Protein AF-A0A920LFI3-F1 (afdb_monomer_lite)

Sequence (149 aa):
MDRHLDVCLDAGINVEGTNAEVAAGQWEFQTFAKGAQQAGDEMWVARYLLERIAEDYAIKIEYHPKPLGATDWNGSGMHANFSNTTLRTCGSKETYEKICEAFRPVVDECIAVYGAYNDQRLTGDHETQSITEFSYGVLIEELQLEFQL

Secondary structure (DSSP, 8-state):
-HHHHHHHHHTT--EEEEEE-SSTT-EEEEE--SSHHHHHHHHHHHHHHHHHHHHHTT------SSTT-SSSS-----------HHHHH---HHHHHHHHHTTGGGHHHHHHHS-TTGGGT-BS-TT--BTT-------SSS-------

pLDDT: mean 86.8, std 15.37, range [28.42, 98.19]

Radius of gyration: 16.94 Å; chains: 1; bounding box: 38×32×44 Å

Foldseek 3Di:
DVVLVVVLVVVVFAWPDKDADPDVPDIDTDGDDDDDVSVVVSVVVSVVSVQVVCVVVVHHDDQAQQVPFPDPDAGDADFDFDDDPCRVPVPDPVSVVVVLVVCVVCLVVVLVPRDPPCCRRACCPDQAHHSVDWDWDADPDDRGTGGRD

Structure (mmCIF, N/CA/C/O backbone):
data_AF-A0A920LFI3-F1
#
_entry.id   AF-A0A920LFI3-F1
#
loop_
_atom_site.group_PDB
_atom_site.id
_atom_site.type_symbol
_atom_site.label_atom_id
_atom_site.label_alt_id
_atom_site.label_comp_id
_atom_site.label_asym_id
_atom_site.label_entity_id
_atom_site.label_seq_id
_atom_site.pdbx_PDB_ins_code
_atom_site.Cartn_x
_atom_site.Cartn_y
_atom_site.Cartn_z
_atom_site.occupancy
_atom_site.B_iso_or_equiv
_atom_site.auth_seq_id
_atom_site.auth_comp_id
_atom_site.auth_asym_id
_atom_site.auth_atom_id
_atom_site.pdbx_PDB_model_num
ATOM 1 N N . MET A 1 1 ? -0.139 0.235 -16.739 1.00 93.56 1 MET A N 1
ATOM 2 C CA . MET A 1 1 ? -1.120 0.027 -15.661 1.00 93.56 1 MET A CA 1
ATOM 3 C C . MET A 1 1 ? -2.351 -0.697 -16.163 1.00 93.56 1 MET A C 1
ATOM 5 O O . MET A 1 1 ? -2.620 -1.755 -15.629 1.00 93.56 1 MET A O 1
ATOM 9 N N . ASP A 1 2 ? -2.998 -0.255 -17.241 1.00 94.50 2 ASP A N 1
ATOM 10 C CA . ASP A 1 2 ? -4.207 -0.915 -17.780 1.00 94.50 2 ASP A CA 1
ATOM 11 C C . ASP A 1 2 ? -4.055 -2.435 -17.974 1.00 94.50 2 ASP A C 1
ATOM 13 O O . ASP A 1 2 ? -4.829 -3.217 -17.440 1.00 94.50 2 ASP A O 1
ATOM 17 N N . ARG A 1 3 ? -2.964 -2.881 -18.614 1.00 96.50 3 ARG A N 1
ATOM 18 C CA . ARG A 1 3 ? -2.668 -4.319 -18.765 1.00 96.50 3 ARG A CA 1
ATOM 19 C C . ARG A 1 3 ? -2.520 -5.059 -17.426 1.00 96.50 3 ARG A C 1
ATOM 21 O O . ARG A 1 3 ? -2.827 -6.240 -17.344 1.00 96.50 3 ARG A O 1
ATOM 28 N N . HIS A 1 4 ? -1.994 -4.400 -16.394 1.00 97.62 4 HIS A N 1
ATOM 29 C CA . HIS A 1 4 ? -1.867 -4.987 -15.055 1.00 97.62 4 HIS A CA 1
ATOM 30 C C . HIS A 1 4 ? -3.226 -5.110 -14.369 1.00 97.62 4 HIS A C 1
ATOM 32 O O . HIS A 1 4 ? -3.487 -6.153 -13.776 1.00 97.62 4 HIS A O 1
ATOM 38 N N . LEU A 1 5 ? -4.098 -4.111 -14.525 1.00 96.25 5 LEU A N 1
ATOM 39 C CA . LEU A 1 5 ? -5.482 -4.177 -14.064 1.00 96.25 5 LEU A CA 1
ATOM 40 C C . LEU A 1 5 ? -6.211 -5.373 -14.694 1.00 96.25 5 LEU A C 1
ATOM 42 O O . LEU A 1 5 ? -6.735 -6.206 -13.960 1.00 96.25 5 LEU A O 1
ATOM 46 N N . ASP A 1 6 ? -6.158 -5.509 -16.022 1.00 96.75 6 ASP A N 1
ATOM 47 C CA . ASP A 1 6 ? -6.805 -6.616 -16.741 1.00 96.75 6 ASP A CA 1
ATOM 48 C C . ASP A 1 6 ? -6.311 -7.985 -16.245 1.00 96.75 6 ASP A C 1
ATOM 50 O O . ASP A 1 6 ? -7.103 -8.865 -15.915 1.00 96.75 6 ASP A O 1
ATOM 54 N N . VAL A 1 7 ? -4.990 -8.154 -16.116 1.00 97.81 7 VAL A N 1
ATOM 55 C CA . VAL A 1 7 ? -4.386 -9.418 -15.664 1.00 97.81 7 VAL A CA 1
ATOM 56 C C . VAL A 1 7 ? -4.741 -9.739 -14.210 1.00 97.81 7 VAL A C 1
ATOM 58 O O . VAL A 1 7 ? -4.938 -10.906 -13.874 1.00 97.81 7 VAL A O 1
ATOM 61 N N . CYS A 1 8 ? -4.834 -8.735 -13.337 1.00 97.88 8 CYS A N 1
ATOM 62 C CA . CYS A 1 8 ? -5.275 -8.939 -11.960 1.00 97.88 8 CYS A CA 1
ATOM 63 C C . CYS A 1 8 ? -6.741 -9.387 -11.896 1.00 97.88 8 CYS A C 1
ATOM 65 O O . CYS A 1 8 ? -7.047 -10.340 -11.178 1.00 97.88 8 CYS A O 1
ATOM 67 N N . LEU A 1 9 ? -7.627 -8.758 -12.675 1.00 96.50 9 LEU A N 1
ATOM 68 C CA . LEU A 1 9 ? -9.039 -9.141 -12.748 1.00 96.50 9 LEU A CA 1
ATOM 69 C C . LEU A 1 9 ? -9.211 -10.563 -13.303 1.00 96.50 9 LEU A C 1
ATOM 71 O O . LEU A 1 9 ? -9.951 -11.359 -12.724 1.00 96.50 9 LEU A O 1
ATOM 75 N N . ASP A 1 10 ? -8.468 -10.921 -14.353 1.00 97.44 10 ASP A N 1
ATOM 76 C CA . ASP A 1 10 ? -8.451 -12.278 -14.914 1.00 97.44 10 ASP A CA 1
ATOM 77 C C . ASP A 1 10 ? -7.934 -13.323 -13.908 1.00 97.44 10 ASP A C 1
ATOM 79 O O . ASP A 1 10 ? -8.395 -14.467 -13.891 1.00 97.44 10 ASP A O 1
ATOM 83 N N . ALA A 1 11 ? -6.998 -12.936 -13.036 1.00 96.88 11 ALA A N 1
ATOM 84 C CA . ALA A 1 11 ? -6.491 -13.771 -11.947 1.00 96.88 11 ALA A CA 1
ATOM 85 C C . ALA A 1 11 ? -7.450 -13.862 -10.742 1.00 96.88 11 ALA A C 1
ATOM 87 O O . ALA A 1 11 ? -7.171 -14.602 -9.796 1.00 96.88 11 ALA A O 1
ATOM 88 N N . GLY A 1 12 ? -8.573 -13.136 -10.764 1.00 96.38 12 GLY A N 1
ATOM 89 C CA . GLY A 1 12 ? -9.544 -13.084 -9.672 1.00 96.38 12 GLY A CA 1
ATOM 90 C C . GLY A 1 12 ? -9.108 -12.225 -8.482 1.00 96.38 12 GLY A C 1
ATOM 91 O O . GLY A 1 12 ? -9.675 -12.371 -7.401 1.00 96.38 12 GLY A O 1
ATOM 92 N N . ILE A 1 13 ? -8.112 -11.354 -8.663 1.00 96.81 13 ILE A N 1
ATOM 93 C CA . ILE A 1 13 ? -7.688 -10.376 -7.657 1.00 96.81 13 ILE A CA 1
ATOM 94 C C . ILE A 1 13 ? -8.668 -9.208 -7.680 1.00 96.81 13 ILE A C 1
ATOM 96 O O . ILE A 1 13 ? -8.962 -8.658 -8.744 1.00 96.81 13 ILE A O 1
ATOM 100 N N . ASN A 1 14 ? -9.152 -8.797 -6.509 1.00 94.06 14 ASN A N 1
ATOM 101 C CA . ASN A 1 14 ? -10.143 -7.735 -6.422 1.00 94.06 14 ASN A CA 1
ATOM 102 C C . ASN A 1 14 ? -9.479 -6.348 -6.443 1.00 94.06 14 ASN A C 1
ATOM 104 O O . ASN A 1 14 ? -9.272 -5.716 -5.403 1.00 94.06 14 ASN A O 1
ATOM 108 N N . VAL A 1 15 ? -9.109 -5.898 -7.644 1.00 93.75 15 VAL A N 1
ATOM 109 C CA . VAL A 1 15 ? -8.601 -4.543 -7.897 1.00 93.75 15 VAL A CA 1
ATOM 110 C C . VAL A 1 15 ? -9.774 -3.598 -8.154 1.00 93.75 15 VAL A C 1
ATOM 112 O O . VAL A 1 15 ? -10.559 -3.821 -9.072 1.00 93.75 15 VAL A O 1
ATOM 115 N N . GLU A 1 16 ? -9.874 -2.533 -7.363 1.00 91.94 16 GLU A N 1
ATOM 116 C CA . GLU A 1 16 ? -10.957 -1.542 -7.449 1.00 91.94 16 GLU A CA 1
ATOM 117 C C . GLU A 1 16 ? -10.610 -0.363 -8.365 1.00 91.94 16 GLU A C 1
ATOM 119 O O . GLU A 1 16 ? -11.499 0.317 -8.876 1.00 91.94 16 GLU A O 1
ATOM 124 N N . GLY A 1 17 ? -9.321 -0.098 -8.587 1.00 92.50 17 GLY A N 1
ATOM 125 C CA . GLY A 1 17 ? -8.906 1.047 -9.383 1.00 92.50 17 GLY A CA 1
ATOM 126 C C . GLY A 1 17 ? -7.407 1.155 -9.613 1.00 92.50 17 GLY A C 1
ATOM 127 O O . GLY A 1 17 ? -6.602 0.371 -9.098 1.00 92.50 17 GLY A O 1
ATOM 128 N N . THR A 1 18 ? -7.062 2.158 -10.420 1.00 95.19 18 THR A N 1
ATOM 129 C CA . THR A 1 18 ? -5.697 2.632 -10.652 1.00 95.19 18 THR A CA 1
ATOM 130 C C . THR A 1 18 ? -5.715 4.130 -10.937 1.00 95.19 18 THR A C 1
ATOM 132 O O . THR A 1 18 ? -6.639 4.610 -11.598 1.00 95.19 18 THR A O 1
ATOM 135 N N . ASN A 1 19 ? -4.667 4.853 -10.556 1.00 95.19 19 ASN A N 1
ATOM 136 C CA . ASN A 1 19 ? -4.474 6.255 -10.927 1.00 95.19 19 ASN A CA 1
ATOM 137 C C . ASN A 1 19 ? -2.992 6.569 -11.153 1.00 95.19 19 ASN A C 1
ATOM 139 O O . ASN A 1 19 ? -2.105 5.900 -10.623 1.00 95.19 19 ASN A O 1
ATOM 143 N N . ALA A 1 20 ? -2.729 7.589 -11.970 1.00 95.19 20 ALA A N 1
ATOM 144 C CA . ALA A 1 20 ? -1.411 8.205 -12.013 1.00 95.19 20 ALA A CA 1
ATOM 145 C C . ALA A 1 20 ? -1.231 9.053 -10.750 1.00 95.19 20 ALA A C 1
ATOM 147 O O . ALA A 1 20 ? -2.171 9.730 -10.327 1.00 95.19 20 ALA A O 1
ATOM 148 N N . GLU A 1 21 ? -0.040 8.998 -10.168 1.00 91.81 21 GLU A N 1
ATOM 149 C CA . GLU A 1 21 ? 0.307 9.746 -8.962 1.00 91.81 21 GLU A CA 1
ATOM 150 C C . GLU A 1 21 ? 1.014 11.067 -9.288 1.00 91.81 21 GLU A C 1
ATOM 152 O O . GLU A 1 21 ? 1.254 11.408 -10.450 1.00 91.81 21 GLU A O 1
ATOM 157 N N . VAL A 1 22 ? 1.333 11.831 -8.242 1.00 88.38 22 VAL A N 1
ATOM 158 C CA . VAL A 1 22 ? 1.912 13.177 -8.357 1.00 88.38 22 VAL A CA 1
ATOM 159 C C . VAL A 1 22 ? 3.267 13.173 -9.074 1.00 88.38 22 VAL A C 1
ATOM 161 O O . VAL A 1 22 ? 3.532 14.046 -9.907 1.00 88.38 22 VAL A O 1
ATOM 164 N N . ALA A 1 23 ? 4.145 12.207 -8.779 1.00 88.00 23 ALA A N 1
ATOM 165 C CA . ALA A 1 23 ? 5.451 12.140 -9.425 1.00 88.00 23 ALA A CA 1
ATOM 166 C C . ALA A 1 23 ? 5.367 11.508 -10.825 1.00 88.00 23 ALA A C 1
ATOM 168 O O . ALA A 1 23 ? 4.691 10.505 -11.053 1.00 88.00 23 ALA A O 1
ATOM 169 N N . ALA A 1 24 ? 6.107 12.064 -11.788 1.00 90.12 24 ALA A N 1
ATOM 170 C CA . ALA A 1 24 ? 6.107 11.550 -13.155 1.00 90.12 24 ALA A CA 1
ATOM 171 C C . ALA A 1 24 ? 6.590 10.087 -13.206 1.00 90.12 24 ALA A C 1
ATOM 173 O O . ALA A 1 24 ? 7.724 9.780 -12.840 1.00 90.12 24 ALA A O 1
ATOM 174 N N . GLY A 1 25 ? 5.730 9.190 -13.697 1.00 91.62 25 GLY A N 1
ATOM 175 C CA . GLY A 1 25 ? 5.999 7.749 -13.747 1.00 91.62 25 GLY A CA 1
ATOM 176 C C . GLY A 1 25 ? 5.596 6.979 -12.484 1.00 91.62 25 GLY A C 1
ATOM 177 O O . GLY A 1 25 ? 5.747 5.760 -12.466 1.00 91.62 25 GLY A O 1
ATOM 178 N N . GLN A 1 26 ? 5.056 7.655 -11.468 1.00 95.19 26 GLN A N 1
ATOM 179 C CA . GLN A 1 26 ? 4.461 7.043 -10.284 1.00 95.19 26 GLN A CA 1
ATOM 180 C C . GLN A 1 26 ? 2.995 6.683 -10.559 1.00 95.19 26 GLN A C 1
ATOM 182 O O . GLN A 1 26 ? 2.269 7.424 -11.226 1.00 95.19 26 GLN A O 1
ATOM 187 N N . TRP A 1 27 ? 2.569 5.526 -10.059 1.00 96.50 27 TRP A N 1
ATOM 188 C CA . TRP A 1 27 ? 1.222 4.996 -10.248 1.00 96.50 27 TRP A CA 1
ATOM 189 C C . TRP A 1 27 ? 0.756 4.287 -8.983 1.00 96.50 27 TRP A C 1
ATOM 191 O O . TRP A 1 27 ? 1.566 3.669 -8.290 1.00 96.50 27 TRP A O 1
ATOM 201 N N . GLU A 1 28 ? -0.550 4.317 -8.748 1.00 96.56 28 GLU A N 1
ATOM 202 C CA . GLU A 1 28 ? -1.223 3.572 -7.690 1.00 96.56 28 GLU A CA 1
ATOM 203 C C . GLU A 1 28 ? -2.202 2.551 -8.293 1.00 96.56 28 GLU A C 1
ATOM 205 O O . GLU A 1 28 ? -2.774 2.756 -9.370 1.00 96.56 28 GLU A O 1
ATOM 210 N N . PHE A 1 29 ? -2.374 1.427 -7.597 1.00 96.44 29 PHE A N 1
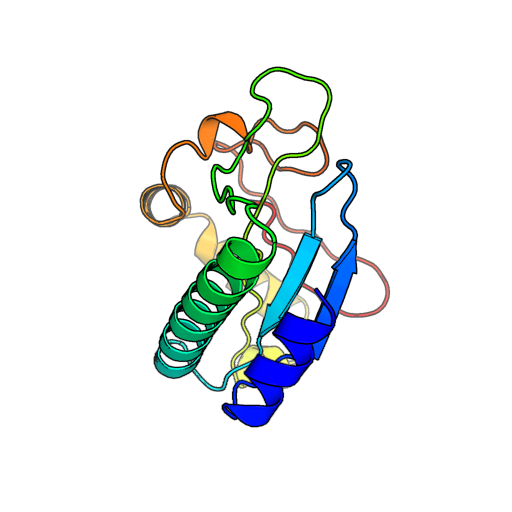ATOM 211 C CA . PHE A 1 29 ? -3.464 0.478 -7.800 1.00 96.44 29 PHE A CA 1
ATOM 212 C C . PHE A 1 29 ? -4.033 0.072 -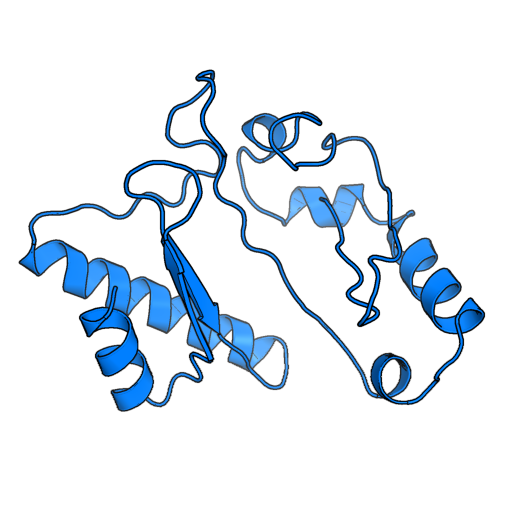6.438 1.00 96.44 29 PHE A C 1
ATOM 214 O O . PHE A 1 29 ? -3.278 -0.101 -5.479 1.00 96.44 29 PHE A O 1
ATOM 221 N N . GLN A 1 30 ? -5.351 -0.103 -6.347 1.00 95.88 30 GLN A N 1
ATOM 222 C CA . GLN A 1 30 ? -6.026 -0.391 -5.080 1.00 95.88 30 GLN A CA 1
ATOM 223 C C . GLN A 1 30 ? -6.645 -1.787 -5.088 1.00 95.88 30 GLN A C 1
ATOM 225 O O . GLN A 1 30 ? -7.482 -2.095 -5.930 1.00 95.88 30 GLN A O 1
ATOM 230 N N . THR A 1 31 ? -6.270 -2.624 -4.120 1.00 93.88 31 THR A N 1
ATOM 231 C CA . THR A 1 31 ? -6.868 -3.954 -3.906 1.00 93.88 31 THR A CA 1
ATOM 232 C C . THR A 1 31 ? -7.757 -3.954 -2.670 1.00 93.88 31 THR A C 1
ATOM 234 O O . THR A 1 31 ? -7.349 -3.443 -1.624 1.00 93.88 31 THR A O 1
ATOM 237 N N . PHE A 1 32 ? -8.923 -4.591 -2.744 1.00 92.56 32 PHE A N 1
ATOM 238 C CA . PHE A 1 32 ? -9.829 -4.755 -1.607 1.00 92.56 32 PHE A CA 1
ATOM 239 C C . PHE A 1 32 ? -10.065 -6.226 -1.303 1.00 92.56 32 PHE A C 1
ATOM 241 O O . PHE A 1 32 ? -10.553 -6.966 -2.142 1.00 92.56 32 PHE A O 1
ATOM 248 N N . ALA A 1 33 ? -9.838 -6.640 -0.061 1.00 91.62 33 ALA A N 1
ATOM 249 C CA . ALA A 1 33 ? -10.071 -8.020 0.343 1.00 91.62 33 ALA A CA 1
ATOM 250 C C . ALA A 1 33 ? -10.765 -8.112 1.702 1.00 91.62 33 AL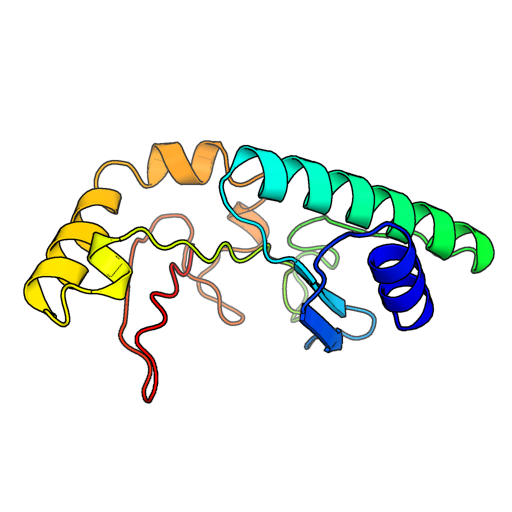A A C 1
ATOM 252 O O . ALA A 1 33 ? -10.692 -7.210 2.544 1.00 91.62 33 ALA A O 1
ATOM 253 N N . LYS A 1 34 ? -11.449 -9.236 1.936 1.00 91.94 34 LYS A N 1
ATOM 254 C CA . LYS A 1 34 ? -12.087 -9.515 3.224 1.00 91.94 34 LYS A CA 1
ATOM 255 C C . LYS A 1 34 ? -11.106 -10.233 4.143 1.00 91.94 34 LYS A C 1
ATOM 257 O O . LYS A 1 34 ? -10.971 -11.450 4.111 1.00 91.94 34 LYS A O 1
ATOM 262 N N . GLY A 1 35 ? -10.497 -9.454 5.031 1.00 92.81 35 GLY A N 1
ATOM 263 C CA . GLY A 1 35 ? -9.581 -9.947 6.056 1.00 92.81 35 GLY A CA 1
ATOM 264 C C . GLY A 1 35 ? -8.113 -9.812 5.660 1.00 92.81 35 GLY A C 1
ATOM 265 O O . GLY A 1 35 ? -7.763 -9.771 4.484 1.00 92.81 35 GLY A O 1
ATOM 266 N N . ALA A 1 36 ? -7.250 -9.741 6.676 1.00 91.19 36 ALA A N 1
ATOM 267 C CA . ALA A 1 36 ? -5.830 -9.434 6.502 1.00 91.19 36 ALA A CA 1
ATOM 268 C C . ALA A 1 36 ? -5.071 -10.489 5.683 1.00 91.19 36 ALA A C 1
ATOM 270 O O . ALA A 1 36 ? -4.178 -10.137 4.921 1.00 91.19 36 ALA A O 1
ATOM 271 N N . GLN A 1 37 ? -5.443 -11.768 5.813 1.00 95.00 37 GLN A N 1
ATOM 272 C CA . GLN A 1 37 ? -4.803 -12.855 5.071 1.00 95.00 37 GLN A CA 1
ATOM 273 C C . GLN A 1 37 ? -4.991 -12.678 3.561 1.00 95.00 37 GLN A C 1
ATOM 275 O O . GLN A 1 37 ? -4.011 -12.570 2.834 1.00 95.00 37 GLN A O 1
ATOM 280 N N . GLN A 1 38 ? -6.243 -12.572 3.107 1.00 95.81 38 GLN A N 1
ATOM 281 C CA . GLN A 1 38 ? -6.544 -12.414 1.687 1.00 95.81 38 GLN A CA 1
ATOM 282 C C . GLN A 1 38 ? -5.982 -11.097 1.134 1.00 95.81 38 GLN A C 1
ATOM 284 O O . GLN A 1 38 ? -5.454 -11.087 0.029 1.00 95.81 38 GLN A O 1
ATOM 289 N N . ALA A 1 39 ? -6.025 -10.010 1.915 1.00 94.88 39 ALA A N 1
ATOM 290 C CA . ALA A 1 39 ? -5.417 -8.737 1.522 1.00 94.88 39 ALA A CA 1
ATOM 291 C C . ALA A 1 39 ? -3.907 -8.868 1.272 1.00 94.88 39 ALA A C 1
ATOM 293 O O . ALA A 1 39 ? -3.395 -8.327 0.296 1.00 94.88 39 ALA A O 1
ATOM 294 N N . GLY A 1 40 ? -3.199 -9.608 2.131 1.00 95.12 40 GLY A N 1
ATOM 295 C CA . GLY A 1 40 ? -1.782 -9.902 1.945 1.00 95.12 40 GLY A CA 1
ATOM 296 C C . GLY A 1 40 ? -1.524 -10.768 0.713 1.00 95.12 40 GLY A C 1
ATOM 297 O O . GLY A 1 40 ? -0.690 -10.404 -0.115 1.00 95.12 40 GLY A O 1
ATOM 298 N N . ASP A 1 41 ? -2.252 -11.879 0.577 1.00 96.31 41 ASP A N 1
ATOM 299 C CA . ASP A 1 41 ? -2.097 -12.823 -0.535 1.00 96.31 41 ASP A CA 1
ATOM 300 C C . ASP A 1 41 ? -2.316 -12.126 -1.890 1.00 96.31 41 ASP A C 1
ATOM 302 O O . ASP A 1 41 ? -1.469 -12.201 -2.782 1.00 96.31 41 ASP A O 1
ATOM 306 N N . GLU A 1 42 ? -3.414 -11.380 -2.024 1.00 96.88 42 GLU A N 1
ATOM 307 C CA . GLU A 1 42 ? -3.756 -10.651 -3.245 1.00 96.88 42 GLU A CA 1
ATOM 308 C C . GLU A 1 42 ? -2.755 -9.538 -3.563 1.00 96.88 42 GLU A C 1
ATOM 310 O O . GLU A 1 42 ? -2.316 -9.430 -4.708 1.00 96.88 42 GLU A O 1
ATOM 315 N N . MET A 1 43 ? -2.324 -8.754 -2.566 1.00 96.62 43 MET A N 1
ATOM 316 C CA . MET A 1 43 ? -1.329 -7.694 -2.766 1.00 96.62 43 MET A CA 1
ATOM 317 C C . MET A 1 43 ? 0.005 -8.256 -3.273 1.00 96.62 43 MET A C 1
ATOM 319 O O . MET A 1 43 ? 0.615 -7.700 -4.190 1.00 96.62 43 MET A O 1
ATOM 323 N N . TRP A 1 44 ? 0.468 -9.376 -2.711 1.00 96.94 44 TRP A N 1
ATOM 324 C CA . TRP A 1 44 ? 1.714 -10.012 -3.141 1.00 96.94 44 TRP A CA 1
ATOM 325 C C . TRP A 1 44 ? 1.632 -10.550 -4.568 1.00 96.94 44 TRP A C 1
ATOM 327 O O . TRP A 1 44 ? 2.551 -10.322 -5.359 1.00 96.94 44 TRP A O 1
ATOM 337 N N . VAL A 1 45 ? 0.536 -11.225 -4.923 1.00 98.00 45 VAL A N 1
ATOM 338 C CA . VAL A 1 45 ? 0.347 -11.729 -6.290 1.00 98.00 45 VAL A CA 1
ATOM 339 C C . VAL A 1 45 ? 0.187 -10.569 -7.276 1.00 98.00 45 VAL A C 1
ATOM 341 O O . VAL A 1 45 ? 0.801 -10.596 -8.341 1.00 98.00 45 VAL A O 1
ATOM 344 N N . ALA A 1 46 ? -0.545 -9.511 -6.917 1.00 97.81 46 ALA A N 1
ATOM 345 C CA . ALA A 1 46 ? -0.695 -8.320 -7.750 1.00 97.81 46 ALA A CA 1
ATOM 346 C C . ALA A 1 46 ? 0.656 -7.647 -8.041 1.00 97.81 46 ALA A C 1
ATOM 348 O O . ALA A 1 46 ? 0.925 -7.293 -9.190 1.00 97.81 46 ALA A O 1
ATOM 349 N N . ARG A 1 47 ? 1.535 -7.518 -7.036 1.00 97.88 47 ARG A N 1
ATOM 350 C CA . ARG A 1 47 ? 2.906 -7.000 -7.211 1.00 97.88 47 ARG A CA 1
ATOM 351 C C . ARG A 1 47 ? 3.746 -7.883 -8.123 1.00 97.88 47 ARG A C 1
ATOM 353 O O . ARG A 1 47 ? 4.411 -7.371 -9.019 1.00 97.88 47 ARG A O 1
ATOM 360 N N . TYR A 1 48 ? 3.680 -9.198 -7.929 1.00 98.06 48 TYR A N 1
ATOM 361 C CA . TYR A 1 48 ? 4.365 -10.147 -8.800 1.00 98.06 48 TYR A CA 1
ATOM 362 C C . TYR A 1 48 ? 3.918 -9.978 -10.258 1.00 98.06 48 TYR A C 1
ATOM 364 O O . TYR A 1 48 ? 4.752 -9.832 -11.147 1.00 98.06 48 TYR A O 1
ATOM 372 N N . LEU A 1 49 ? 2.608 -9.927 -10.514 1.00 98.19 49 LEU A N 1
ATOM 373 C CA . LEU A 1 49 ? 2.067 -9.719 -11.858 1.00 98.19 49 LEU A CA 1
ATOM 374 C C . LEU A 1 49 ? 2.510 -8.376 -12.455 1.00 98.19 49 LEU A C 1
ATOM 376 O O . LEU A 1 49 ? 2.832 -8.319 -13.642 1.00 98.19 49 LEU A O 1
ATOM 380 N N . LEU A 1 50 ? 2.583 -7.313 -11.647 1.00 98.00 50 LEU A N 1
ATOM 381 C CA . LEU A 1 50 ? 3.071 -6.005 -12.090 1.00 98.00 50 LEU A CA 1
ATOM 382 C C . LEU A 1 50 ? 4.527 -6.072 -12.559 1.00 98.00 50 LEU A C 1
ATOM 384 O O . LEU A 1 50 ? 4.834 -5.617 -13.660 1.00 98.00 50 LEU A O 1
ATOM 388 N N . GLU A 1 51 ? 5.412 -6.675 -11.763 1.00 97.94 51 GLU A N 1
ATOM 389 C CA . GLU A 1 51 ? 6.819 -6.874 -12.132 1.00 97.94 51 GLU A CA 1
ATOM 390 C C . GLU A 1 51 ? 6.953 -7.733 -13.394 1.00 97.94 51 GLU A C 1
ATOM 392 O O . GLU A 1 51 ? 7.700 -7.386 -14.310 1.00 97.94 51 GLU A O 1
ATOM 397 N N . ARG A 1 52 ? 6.164 -8.813 -13.487 1.00 97.94 52 ARG A N 1
ATOM 398 C CA . ARG A 1 52 ? 6.140 -9.696 -14.658 1.00 97.94 52 ARG A CA 1
ATOM 399 C C . ARG A 1 52 ? 5.772 -8.962 -15.941 1.00 97.94 52 ARG A C 1
ATOM 401 O O . ARG A 1 52 ? 6.371 -9.217 -16.981 1.00 97.94 52 ARG A O 1
ATOM 408 N N . ILE A 1 53 ? 4.786 -8.073 -15.869 1.00 97.56 53 ILE A N 1
ATOM 409 C CA . ILE A 1 53 ? 4.356 -7.253 -17.001 1.00 97.56 53 ILE A CA 1
ATOM 410 C C . ILE A 1 53 ? 5.416 -6.199 -17.325 1.00 97.56 53 ILE A C 1
ATOM 412 O O . ILE A 1 53 ? 5.685 -5.968 -18.500 1.00 97.56 53 ILE A O 1
ATOM 416 N N . ALA A 1 54 ? 6.032 -5.577 -16.317 1.00 97.19 54 ALA A N 1
ATOM 417 C CA . ALA A 1 54 ? 7.048 -4.542 -16.505 1.00 97.19 54 ALA A CA 1
ATOM 418 C C . ALA A 1 54 ? 8.270 -5.045 -17.292 1.00 97.19 54 ALA A C 1
ATOM 420 O O . ALA A 1 54 ? 8.813 -4.307 -18.119 1.00 97.19 54 ALA A O 1
ATOM 421 N N . GLU A 1 55 ? 8.645 -6.315 -17.112 1.00 97.06 55 GLU A N 1
ATOM 422 C CA . GLU A 1 55 ? 9.726 -6.944 -17.875 1.00 97.06 55 GLU A CA 1
ATOM 423 C C . GLU A 1 55 ? 9.479 -6.957 -19.391 1.00 97.06 55 GLU A C 1
ATOM 425 O O . GLU A 1 55 ? 10.416 -6.709 -20.150 1.00 97.06 55 GLU A O 1
ATOM 430 N N . ASP A 1 56 ? 8.236 -7.150 -19.849 1.00 97.44 56 ASP A N 1
ATOM 431 C CA . ASP A 1 56 ? 7.900 -7.103 -21.283 1.00 97.44 56 ASP A CA 1
ATOM 432 C C . ASP A 1 56 ? 8.159 -5.715 -21.896 1.00 97.44 56 ASP A C 1
ATOM 434 O O . ASP A 1 56 ? 8.400 -5.588 -23.097 1.00 97.44 56 ASP A O 1
ATOM 438 N N . TYR A 1 57 ? 8.117 -4.670 -21.066 1.00 96.00 57 TYR A N 1
ATOM 439 C CA . TYR A 1 57 ? 8.397 -3.287 -21.453 1.00 96.00 57 TYR A CA 1
ATOM 440 C C . TYR A 1 57 ? 9.837 -2.862 -21.142 1.00 96.00 57 TYR A C 1
ATOM 442 O O . TYR A 1 57 ? 10.182 -1.703 -21.366 1.00 96.00 57 TYR A O 1
ATOM 450 N N . ALA A 1 58 ? 10.677 -3.773 -20.636 1.00 96.69 58 ALA A N 1
ATOM 451 C CA . ALA A 1 58 ? 12.024 -3.482 -20.148 1.00 96.69 58 ALA A CA 1
ATOM 452 C C . ALA A 1 58 ? 12.063 -2.356 -19.090 1.00 96.69 58 ALA A C 1
ATOM 454 O O . ALA A 1 58 ? 13.005 -1.561 -19.043 1.00 96.69 58 ALA A O 1
ATOM 455 N N . ILE A 1 59 ? 11.037 -2.290 -18.236 1.00 95.62 59 ILE A N 1
ATOM 456 C CA . ILE A 1 59 ? 10.925 -1.341 -17.123 1.00 95.62 59 ILE A CA 1
ATOM 457 C C . ILE A 1 59 ? 11.095 -2.100 -15.803 1.00 95.62 59 ILE A C 1
ATOM 459 O O . ILE A 1 59 ? 10.653 -3.238 -15.663 1.00 95.62 59 ILE A O 1
ATOM 463 N N . LYS A 1 60 ? 11.726 -1.458 -14.817 1.00 95.88 60 LYS A N 1
ATOM 464 C CA . LYS A 1 60 ? 11.826 -1.959 -13.442 1.00 95.88 60 LYS A CA 1
ATOM 465 C C . LYS A 1 60 ? 10.819 -1.225 -12.554 1.00 95.88 60 LYS A C 1
ATOM 467 O O . LYS A 1 60 ? 10.729 -0.002 -12.626 1.00 95.88 60 LYS A O 1
ATOM 472 N N . ILE A 1 61 ? 10.126 -1.962 -11.688 1.00 96.88 61 ILE A N 1
ATOM 473 C CA . ILE A 1 61 ? 9.296 -1.382 -10.626 1.00 96.88 61 ILE A CA 1
ATOM 474 C C . ILE A 1 61 ? 10.171 -1.036 -9.416 1.00 96.88 61 ILE A C 1
ATOM 476 O O . ILE A 1 61 ? 11.035 -1.820 -9.018 1.00 96.88 61 ILE A O 1
ATOM 480 N N . GLU A 1 62 ? 9.956 0.145 -8.842 1.00 95.62 62 GLU A N 1
ATOM 481 C CA . GLU A 1 62 ? 10.667 0.621 -7.657 1.00 95.62 62 GLU A CA 1
ATOM 482 C C . GLU A 1 62 ? 9.671 0.890 -6.527 1.00 95.62 62 GLU A C 1
ATOM 484 O O . GLU A 1 62 ? 8.807 1.756 -6.649 1.00 95.62 62 GLU A O 1
ATOM 489 N N . TYR A 1 63 ? 9.801 0.136 -5.434 1.00 94.94 63 TYR A N 1
ATOM 490 C CA . TYR A 1 63 ? 8.932 0.246 -4.257 1.00 94.94 63 TYR A CA 1
ATOM 491 C C . TYR A 1 63 ? 9.588 1.019 -3.107 1.00 94.94 63 TYR A C 1
ATOM 493 O O . TYR A 1 63 ? 9.002 1.110 -2.029 1.00 94.94 63 TYR A O 1
ATOM 501 N N . HIS A 1 64 ? 10.802 1.551 -3.292 1.00 94.69 64 HIS A N 1
ATOM 502 C CA . HIS A 1 64 ? 11.439 2.394 -2.285 1.00 94.69 64 HIS A CA 1
ATOM 503 C C . HIS A 1 64 ? 10.512 3.566 -1.899 1.00 94.69 64 HIS A C 1
ATOM 505 O O . HIS A 1 64 ? 10.009 4.248 -2.794 1.00 94.69 64 HIS A O 1
ATOM 511 N N . PRO A 1 65 ? 10.302 3.854 -0.598 1.00 92.06 65 PRO A N 1
ATOM 512 C CA . PRO A 1 65 ? 9.314 4.844 -0.157 1.00 92.06 65 PRO A CA 1
ATOM 513 C C . PRO A 1 65 ? 9.681 6.287 -0.540 1.00 92.06 65 PRO A C 1
ATOM 515 O O . PRO A 1 65 ? 8.825 7.166 -0.549 1.00 92.06 65 PRO A O 1
ATOM 518 N N . LYS A 1 66 ? 10.943 6.542 -0.901 1.00 93.00 66 LYS A N 1
ATOM 519 C CA . LYS A 1 66 ? 11.422 7.820 -1.452 1.00 93.00 66 LYS A CA 1
ATOM 520 C C . LYS A 1 66 ? 12.402 7.553 -2.606 1.00 93.00 66 LYS A C 1
ATOM 522 O O . LYS A 1 66 ? 13.613 7.582 -2.396 1.00 93.00 66 LYS A O 1
ATOM 527 N N . PRO A 1 67 ? 11.930 7.179 -3.808 1.00 91.38 67 PRO A N 1
ATOM 528 C CA . PRO A 1 67 ? 12.792 6.612 -4.852 1.00 91.38 67 PRO A CA 1
ATOM 529 C C . PRO A 1 67 ? 13.744 7.640 -5.481 1.00 91.38 67 PRO A C 1
ATOM 531 O O . PRO A 1 67 ? 14.818 7.279 -5.956 1.00 91.38 67 PRO A O 1
ATOM 534 N N . LEU A 1 68 ? 13.380 8.925 -5.449 1.00 90.25 68 LEU A N 1
ATOM 535 C CA . LEU A 1 68 ? 14.203 10.029 -5.954 1.00 90.25 68 LEU A CA 1
ATOM 536 C C . LEU A 1 68 ? 15.045 10.710 -4.855 1.00 90.25 68 LEU A C 1
ATOM 538 O O . LEU A 1 68 ? 15.732 11.693 -5.119 1.00 90.25 68 LEU A O 1
ATOM 542 N N . GLY A 1 69 ? 15.043 10.173 -3.629 1.00 87.50 69 GLY A N 1
ATOM 543 C CA . GLY A 1 69 ? 15.801 10.717 -2.501 1.00 87.50 69 GLY A CA 1
ATOM 544 C C . GLY A 1 69 ? 15.345 1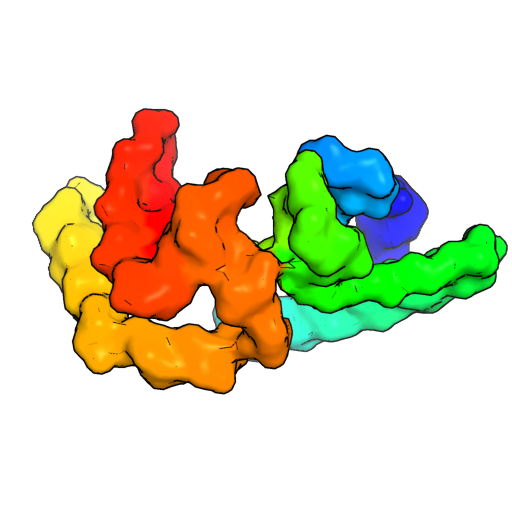2.121 -2.086 1.00 87.50 69 GLY A C 1
ATOM 545 O O . GLY A 1 69 ? 14.156 12.436 -2.116 1.00 87.50 69 GLY A O 1
ATOM 546 N N . ALA A 1 70 ? 16.298 12.973 -1.694 1.00 82.25 70 ALA A N 1
ATOM 547 C CA . ALA A 1 70 ? 16.061 14.340 -1.214 1.00 82.25 70 ALA A CA 1
ATOM 548 C C . ALA A 1 70 ? 15.776 15.344 -2.354 1.00 82.25 70 ALA A C 1
ATOM 550 O O . ALA A 1 70 ? 16.384 16.411 -2.438 1.00 82.25 70 ALA A O 1
ATOM 551 N N . THR A 1 71 ? 14.881 14.980 -3.266 1.00 85.69 71 THR A N 1
ATOM 552 C CA . THR A 1 71 ? 14.322 15.873 -4.285 1.00 85.69 71 THR A CA 1
ATOM 553 C C . THR A 1 71 ? 12.934 16.353 -3.874 1.00 85.69 71 THR A C 1
ATOM 555 O O . THR A 1 71 ? 12.282 15.723 -3.043 1.00 85.69 71 THR A O 1
ATOM 558 N N . ASP A 1 72 ? 12.443 17.404 -4.528 1.00 86.44 72 ASP A N 1
ATOM 559 C CA . ASP A 1 72 ? 11.086 17.940 -4.349 1.00 86.44 72 ASP A CA 1
ATOM 560 C C . ASP A 1 72 ? 10.017 17.100 -5.080 1.00 86.44 72 ASP A C 1
ATOM 562 O O . ASP A 1 72 ? 9.217 17.603 -5.860 1.00 86.44 72 ASP A O 1
ATOM 566 N N . TRP A 1 73 ? 10.070 15.780 -4.895 1.00 86.00 73 TRP A N 1
ATOM 567 C CA . TRP A 1 73 ? 9.123 14.824 -5.467 1.00 86.00 73 TRP A CA 1
ATOM 568 C C . TRP A 1 73 ? 8.514 13.971 -4.359 1.00 86.00 73 TRP A C 1
ATOM 570 O O . TRP A 1 73 ? 9.190 13.638 -3.376 1.00 86.00 73 TRP A O 1
ATOM 580 N N . ASN A 1 74 ? 7.250 13.588 -4.538 1.00 83.81 74 ASN A N 1
ATOM 581 C CA . ASN A 1 74 ? 6.515 12.753 -3.595 1.00 83.81 74 ASN A CA 1
ATOM 582 C C . ASN A 1 74 ? 7.228 11.416 -3.331 1.00 83.81 74 ASN A C 1
ATOM 584 O O . ASN A 1 74 ? 7.969 10.884 -4.163 1.00 83.81 74 ASN A O 1
ATOM 588 N N . GLY A 1 75 ? 7.014 10.890 -2.126 1.00 88.75 75 GLY A N 1
ATOM 589 C CA . GLY A 1 75 ? 7.338 9.503 -1.809 1.00 88.75 75 GLY A CA 1
ATOM 590 C C . GLY A 1 75 ? 6.240 8.547 -2.276 1.00 88.75 75 GLY A C 1
ATOM 591 O O . GLY A 1 75 ? 5.178 8.975 -2.721 1.00 88.75 75 GLY A O 1
ATOM 592 N N . SER A 1 76 ? 6.490 7.249 -2.140 1.00 91.00 76 SER A N 1
ATOM 593 C CA . SER A 1 76 ? 5.508 6.189 -2.389 1.00 91.00 76 SER A CA 1
ATOM 594 C C . SER A 1 76 ? 5.081 5.566 -1.063 1.00 91.00 76 SER A C 1
ATOM 596 O O . SER A 1 76 ? 5.912 5.023 -0.335 1.00 91.00 76 SER A O 1
ATOM 598 N N . GLY A 1 77 ? 3.792 5.662 -0.743 1.00 90.56 77 GLY A N 1
ATOM 599 C CA . GLY A 1 77 ? 3.175 5.012 0.413 1.00 90.56 77 GLY A CA 1
ATOM 600 C C . GLY A 1 77 ? 2.423 3.736 0.032 1.00 90.56 77 GLY A C 1
ATOM 601 O O . GLY A 1 77 ? 2.254 3.413 -1.140 1.00 90.56 77 GLY A O 1
ATOM 602 N N . MET A 1 78 ? 1.953 3.008 1.042 1.00 91.81 78 MET A N 1
ATOM 603 C CA . MET A 1 78 ? 0.964 1.941 0.876 1.00 91.81 78 MET A CA 1
ATOM 604 C C . MET A 1 78 ? -0.129 2.157 1.919 1.00 91.81 78 MET A C 1
ATOM 606 O O . MET A 1 78 ? -0.082 1.585 3.009 1.00 91.81 78 MET A O 1
ATOM 610 N N . HIS A 1 79 ? -1.074 3.043 1.609 1.00 90.62 79 HIS A N 1
ATOM 611 C CA . HIS A 1 79 ? -2.170 3.358 2.519 1.00 90.62 79 HIS A CA 1
ATOM 612 C C . HIS A 1 79 ? -3.028 2.111 2.765 1.00 90.62 79 HIS A C 1
ATOM 614 O O . HIS A 1 79 ? -3.439 1.418 1.834 1.00 90.62 79 HIS A O 1
ATOM 620 N N . ALA A 1 80 ? -3.284 1.811 4.039 1.00 89.88 80 ALA A N 1
ATOM 621 C CA . ALA A 1 80 ? -4.040 0.638 4.455 1.00 89.88 80 ALA A CA 1
ATOM 622 C C . ALA A 1 80 ? -5.392 1.059 5.035 1.00 89.88 80 ALA A C 1
ATOM 624 O O . ALA A 1 80 ? -5.491 1.516 6.173 1.00 89.88 80 ALA A O 1
ATOM 625 N N . ASN A 1 81 ? -6.452 0.857 4.256 1.00 90.62 81 ASN A N 1
ATOM 626 C CA . ASN A 1 81 ? -7.817 1.050 4.728 1.00 90.62 81 ASN A CA 1
ATOM 627 C C . ASN A 1 81 ? -8.269 -0.183 5.525 1.00 90.62 81 ASN A C 1
ATOM 629 O O . ASN A 1 81 ? -8.160 -1.314 5.049 1.00 90.62 81 ASN A O 1
ATOM 633 N N . PHE A 1 82 ? -8.831 0.011 6.721 1.00 89.81 82 PHE A N 1
ATOM 634 C CA . PHE A 1 82 ? -9.393 -1.080 7.517 1.00 89.81 82 PHE A CA 1
ATOM 635 C C . PHE A 1 82 ? -10.740 -0.705 8.126 1.00 89.81 82 PHE A C 1
ATOM 637 O O . PHE A 1 82 ? -11.041 0.449 8.414 1.00 89.81 82 PHE A O 1
ATOM 644 N N . SER A 1 83 ? -11.580 -1.711 8.346 1.00 89.50 83 SER A N 1
ATOM 645 C CA . SER A 1 83 ? -12.828 -1.550 9.086 1.00 89.50 83 SER A CA 1
ATOM 646 C C . SER A 1 83 ? -13.310 -2.892 9.616 1.00 89.50 83 SER A C 1
ATOM 648 O O . SER A 1 83 ? -13.125 -3.937 8.994 1.00 89.50 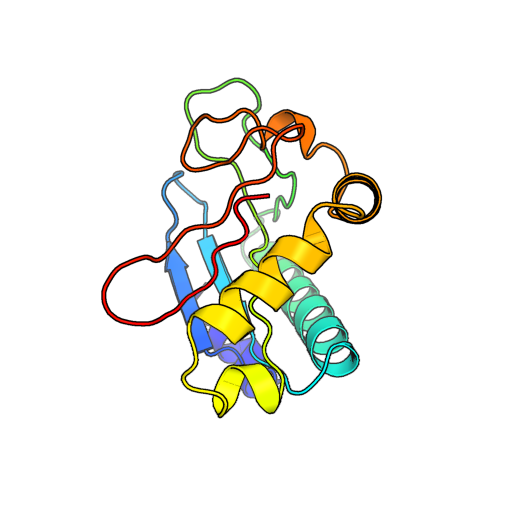83 SER A O 1
ATOM 650 N N . ASN A 1 84 ? -13.966 -2.862 10.770 1.00 90.00 84 ASN A N 1
ATOM 651 C CA . ASN A 1 84 ? -14.677 -4.001 11.341 1.00 90.00 84 ASN A CA 1
ATOM 652 C C . ASN A 1 84 ? -16.177 -3.677 11.443 1.00 90.00 84 ASN A C 1
ATOM 654 O O . ASN A 1 84 ? -16.616 -2.602 11.035 1.00 90.00 84 ASN A O 1
ATOM 658 N N . THR A 1 85 ? -16.972 -4.600 11.989 1.00 93.62 85 THR A N 1
ATOM 659 C CA . THR A 1 85 ? -18.414 -4.383 12.188 1.00 93.62 85 THR A CA 1
ATOM 660 C C . THR A 1 85 ? -18.687 -3.087 12.945 1.00 93.62 85 THR A C 1
ATOM 662 O O . THR A 1 85 ? -19.487 -2.283 12.486 1.00 93.62 85 THR A O 1
ATOM 665 N N . THR A 1 86 ? -17.967 -2.837 14.043 1.00 92.69 86 THR A N 1
ATOM 666 C CA . THR A 1 86 ? -18.128 -1.622 14.851 1.00 92.69 86 THR A CA 1
ATOM 667 C C . THR A 1 86 ? -17.922 -0.359 14.021 1.00 92.69 86 THR A C 1
ATOM 669 O O . THR A 1 86 ? -18.800 0.496 14.015 1.00 92.69 86 THR A O 1
ATOM 672 N N . LEU A 1 87 ? -16.813 -0.261 13.281 1.00 89.75 87 LEU A N 1
ATOM 673 C CA . LEU A 1 87 ? -16.504 0.898 12.436 1.00 89.75 87 LEU A CA 1
ATOM 674 C C . LEU A 1 87 ? -17.518 1.100 11.300 1.00 89.75 87 LEU A C 1
ATOM 676 O O . LEU A 1 87 ? -17.679 2.214 10.826 1.00 89.75 87 LEU A O 1
ATOM 680 N N . ARG A 1 88 ? -18.219 0.046 10.868 1.00 90.19 88 ARG A N 1
ATOM 681 C CA . ARG A 1 88 ? -19.231 0.131 9.803 1.00 90.19 88 ARG A CA 1
ATOM 682 C C . ARG A 1 88 ? -20.635 0.457 10.311 1.00 90.19 88 ARG A C 1
ATOM 684 O O . ARG A 1 88 ? -21.475 0.851 9.510 1.00 90.19 88 ARG A O 1
ATOM 691 N N . THR A 1 89 ? -20.921 0.261 11.601 1.00 92.75 89 THR A N 1
ATOM 692 C CA . THR A 1 89 ? -22.296 0.355 12.128 1.00 92.75 89 THR A CA 1
ATOM 693 C C . THR A 1 89 ? -22.476 1.308 13.303 1.00 92.75 89 THR A C 1
ATOM 695 O O . THR A 1 89 ? -23.616 1.631 13.620 1.00 92.75 89 THR A O 1
ATOM 698 N N . CYS A 1 90 ? -21.415 1.732 13.999 1.00 92.00 90 CYS A N 1
ATOM 699 C CA . CYS A 1 90 ? -21.571 2.480 15.251 1.00 92.00 90 CYS A CA 1
ATOM 700 C C . CYS A 1 90 ? -22.159 3.882 15.050 1.00 92.00 90 CYS A C 1
ATOM 702 O O . CYS A 1 90 ? -22.860 4.364 15.937 1.00 92.00 90 CYS A O 1
ATOM 704 N N . GLY A 1 91 ? -21.859 4.542 13.922 1.00 88.31 91 GLY A N 1
ATOM 705 C CA . GLY A 1 91 ? -22.312 5.907 13.626 1.00 88.31 91 GLY A CA 1
ATOM 706 C C . GLY A 1 91 ? -21.941 6.939 14.702 1.00 88.31 91 GLY A C 1
ATOM 707 O O . GLY A 1 91 ? -22.567 7.992 14.780 1.00 88.31 91 GLY A O 1
ATOM 708 N N . SER A 1 92 ? -20.962 6.633 15.561 1.00 90.19 92 SER A N 1
ATOM 709 C CA . SER A 1 92 ? -20.653 7.398 16.768 1.00 90.19 92 SER A CA 1
ATOM 710 C C . SER A 1 92 ? -19.246 7.967 16.696 1.00 90.19 92 SER A C 1
ATOM 712 O O . SER A 1 92 ? -18.263 7.224 16.733 1.00 90.19 92 SER A O 1
ATOM 714 N N . LYS A 1 93 ? -19.159 9.301 16.662 1.00 88.25 93 LYS A N 1
ATOM 715 C CA . LYS A 1 93 ? -17.892 10.042 16.710 1.00 88.25 93 LYS A CA 1
ATOM 716 C C . LYS A 1 93 ? -17.032 9.627 17.906 1.00 88.25 93 LYS A C 1
ATOM 718 O O . LYS A 1 93 ? -15.854 9.350 17.732 1.00 88.25 93 LYS A O 1
ATOM 723 N N . GLU A 1 94 ? -17.638 9.489 19.082 1.00 91.88 94 GLU A N 1
ATOM 724 C CA . GLU A 1 94 ? -16.935 9.076 20.302 1.00 91.88 94 GLU A CA 1
ATOM 725 C C . GLU A 1 94 ? -16.322 7.672 20.162 1.00 91.88 94 GLU A C 1
ATOM 727 O O . GLU A 1 94 ? -15.234 7.399 20.664 1.00 91.88 94 GLU A O 1
ATOM 732 N N . THR A 1 95 ? -17.009 6.753 19.476 1.00 90.44 95 THR A N 1
ATOM 733 C CA . THR A 1 95 ? -16.473 5.411 19.218 1.00 90.44 95 THR A CA 1
ATOM 734 C C . THR A 1 95 ? -15.298 5.454 18.246 1.00 90.44 95 THR A C 1
ATOM 736 O O . THR A 1 95 ? -14.315 4.757 18.485 1.00 90.44 95 THR A O 1
ATOM 739 N N . TYR A 1 96 ? -15.371 6.274 17.193 1.00 89.19 96 TYR A N 1
ATOM 740 C CA . TYR A 1 96 ? -14.247 6.471 16.275 1.00 89.19 96 TYR A CA 1
ATOM 741 C C . TYR A 1 96 ? -13.030 7.056 17.000 1.00 89.19 96 TYR A C 1
ATOM 743 O O . TYR A 1 96 ? -11.958 6.465 16.936 1.00 89.19 96 TYR A O 1
ATOM 751 N N . GLU A 1 97 ? -13.211 8.126 17.777 1.00 89.75 97 GLU A N 1
ATOM 752 C CA . GLU A 1 97 ? -12.138 8.762 18.558 1.00 89.75 97 GLU A CA 1
ATOM 753 C C . GLU A 1 97 ? -11.472 7.777 19.526 1.00 89.75 97 GLU A C 1
ATOM 755 O O . GLU A 1 97 ? -10.248 7.695 19.580 1.00 89.75 97 GLU A O 1
ATOM 760 N N . LYS A 1 98 ? -12.258 6.958 20.239 1.00 92.06 98 LYS A N 1
ATOM 761 C CA . LYS A 1 98 ? -11.716 5.916 21.129 1.00 92.06 98 LYS A CA 1
ATOM 762 C C . LYS A 1 98 ? -10.853 4.896 20.390 1.00 92.06 98 LYS A C 1
ATOM 764 O O . LYS A 1 98 ? -9.846 4.456 20.936 1.00 92.06 98 LYS A O 1
ATOM 769 N N . ILE A 1 99 ? -11.255 4.493 19.185 1.00 90.94 99 ILE A N 1
ATOM 770 C CA . ILE A 1 99 ? -10.487 3.543 18.371 1.00 90.94 99 ILE A CA 1
ATOM 771 C C . ILE A 1 99 ? -9.198 4.201 17.873 1.00 90.94 99 ILE A C 1
ATOM 773 O O . ILE A 1 99 ? -8.144 3.585 17.972 1.00 90.94 99 ILE A O 1
ATOM 777 N N . CYS A 1 100 ? -9.253 5.447 17.400 1.00 89.00 100 CYS A N 1
ATOM 778 C CA . CYS A 1 100 ? -8.075 6.193 16.954 1.00 89.00 100 CYS A CA 1
ATOM 779 C C . CYS A 1 100 ? -7.062 6.405 18.081 1.00 89.00 100 CYS A C 1
ATOM 781 O O . CYS A 1 100 ? -5.876 6.139 17.905 1.00 89.00 100 CYS A O 1
ATOM 783 N N . GLU A 1 101 ? -7.520 6.814 19.265 1.00 90.25 101 GLU A N 1
ATOM 784 C CA . GLU A 1 101 ? -6.647 7.003 20.428 1.00 90.25 101 GLU A CA 1
ATOM 785 C C . GLU A 1 101 ? -6.018 5.694 20.923 1.00 90.25 101 GLU A C 1
ATOM 787 O O . GLU A 1 101 ? -4.931 5.717 21.499 1.00 90.25 101 GLU A O 1
ATOM 792 N N . ALA A 1 102 ? -6.634 4.539 20.651 1.00 91.88 102 ALA A N 1
ATOM 793 C CA . ALA A 1 102 ? -6.046 3.243 20.984 1.00 91.88 102 ALA A CA 1
ATOM 794 C C . ALA A 1 102 ? -4.775 2.919 20.173 1.00 91.88 102 ALA A C 1
ATOM 796 O O . ALA A 1 102 ? -3.992 2.079 20.612 1.00 91.88 102 ALA A O 1
ATOM 797 N N . PHE A 1 103 ? -4.538 3.590 19.037 1.00 88.88 103 PHE A N 1
ATOM 798 C CA . PHE A 1 103 ? -3.294 3.449 18.270 1.00 88.88 103 PHE A CA 1
ATOM 799 C C . PHE A 1 103 ? -2.137 4.255 18.859 1.00 88.88 103 PHE A C 1
ATOM 801 O O . PHE A 1 103 ? -0.995 3.816 18.765 1.00 88.88 103 PHE A O 1
ATOM 808 N N . ARG A 1 104 ? -2.410 5.392 19.517 1.00 88.50 104 ARG A N 1
ATOM 809 C CA . ARG A 1 104 ? -1.378 6.288 20.065 1.00 88.50 104 ARG A CA 1
ATOM 810 C C . ARG A 1 104 ? -0.296 5.584 20.908 1.00 88.50 104 ARG A C 1
ATOM 812 O O . ARG A 1 104 ? 0.870 5.916 20.719 1.00 88.50 104 ARG A O 1
ATOM 819 N N . PRO A 1 105 ? -0.606 4.636 21.817 1.00 92.75 105 PRO A N 1
ATOM 820 C CA . PRO A 1 105 ? 0.429 3.974 22.616 1.00 92.75 105 PRO A CA 1
ATOM 821 C C . PRO A 1 105 ? 1.269 2.938 21.852 1.00 92.75 105 PRO A C 1
ATOM 823 O O . PRO A 1 105 ? 2.271 2.492 22.396 1.00 92.75 105 PRO A O 1
ATOM 826 N N . VAL A 1 106 ? 0.874 2.537 20.638 1.00 90.94 106 VAL A N 1
ATOM 827 C CA . VAL A 1 106 ? 1.532 1.471 19.853 1.00 90.94 106 VAL A CA 1
ATOM 828 C C . VAL A 1 106 ? 2.129 1.976 18.535 1.00 90.94 106 VAL A C 1
ATOM 830 O O . VAL A 1 106 ? 2.545 1.178 17.701 1.00 90.94 106 VAL A O 1
ATOM 833 N N . VAL A 1 107 ? 2.195 3.297 18.336 1.00 88.25 107 VAL A N 1
ATOM 834 C CA . VAL A 1 107 ? 2.697 3.914 17.094 1.00 88.25 107 VAL A CA 1
ATOM 835 C C . VAL A 1 107 ? 4.119 3.463 16.776 1.00 88.25 107 VAL A C 1
ATOM 837 O O . VAL A 1 107 ? 4.388 3.089 15.639 1.00 88.25 107 VAL A O 1
ATOM 840 N N . ASP A 1 108 ? 5.000 3.420 17.775 1.00 88.56 108 ASP A N 1
ATOM 841 C CA . ASP A 1 108 ? 6.388 2.988 17.589 1.00 88.56 108 ASP A CA 1
ATOM 842 C C . ASP A 1 108 ? 6.471 1.529 17.104 1.00 88.56 108 ASP A C 1
ATOM 844 O O . ASP A 1 108 ? 7.272 1.200 16.228 1.00 88.56 108 ASP A O 1
ATOM 848 N N . GLU A 1 109 ? 5.605 0.654 17.630 1.00 91.75 109 GLU A N 1
ATOM 849 C CA . GLU A 1 109 ? 5.514 -0.751 17.215 1.00 91.75 109 GLU A CA 1
ATOM 850 C C . GLU A 1 109 ? 4.977 -0.879 15.784 1.00 91.75 109 GLU A C 1
ATOM 852 O O . GLU A 1 109 ? 5.476 -1.691 15.005 1.00 91.75 109 GLU A O 1
ATOM 857 N N . CYS A 1 110 ? 3.995 -0.051 15.418 1.00 88.31 110 CYS A N 1
ATOM 858 C CA . CYS A 1 110 ? 3.477 0.036 14.057 1.00 88.31 110 CYS A CA 1
ATOM 859 C C . CYS A 1 110 ? 4.561 0.512 13.077 1.00 88.31 110 CYS A C 1
ATOM 861 O O . CYS A 1 110 ? 4.851 -0.181 12.103 1.00 88.31 110 CYS A O 1
ATOM 863 N N . ILE A 1 111 ? 5.219 1.643 13.354 1.00 87.75 111 ILE A N 1
ATOM 864 C CA . ILE A 1 111 ? 6.286 2.196 12.506 1.00 87.75 111 ILE A CA 1
ATOM 865 C C . ILE A 1 111 ? 7.411 1.178 12.290 1.00 87.75 111 ILE A C 1
ATOM 867 O O . ILE A 1 111 ? 7.893 1.032 11.165 1.00 87.75 111 ILE A O 1
ATOM 871 N N . ALA A 1 112 ? 7.772 0.407 13.321 1.00 90.19 112 ALA A N 1
ATOM 872 C CA . ALA A 1 112 ? 8.800 -0.628 13.226 1.00 90.19 112 ALA A CA 1
ATOM 873 C C . ALA A 1 112 ? 8.488 -1.731 12.192 1.00 90.19 112 ALA A C 1
ATOM 875 O O . ALA A 1 112 ? 9.414 -2.379 11.700 1.00 90.19 112 ALA A O 1
ATOM 876 N N . VAL A 1 113 ? 7.214 -1.947 11.843 1.00 91.25 113 VAL A N 1
ATOM 877 C CA . VAL A 1 113 ? 6.779 -2.974 10.878 1.00 91.25 113 VAL A CA 1
ATOM 878 C C . VAL A 1 113 ? 6.201 -2.407 9.576 1.00 91.25 113 VAL A C 1
ATOM 880 O O . VAL A 1 113 ? 5.859 -3.175 8.680 1.00 91.25 113 VAL A O 1
ATOM 883 N N . TYR A 1 114 ? 6.122 -1.082 9.423 1.00 89.69 114 TYR A N 1
ATOM 884 C CA . TYR A 1 114 ? 5.513 -0.425 8.251 1.00 89.69 114 TYR A CA 1
ATOM 885 C C . TYR A 1 114 ? 6.439 -0.305 7.034 1.00 89.69 114 TYR A C 1
ATOM 887 O O . TYR A 1 114 ? 6.038 0.209 5.990 1.00 89.69 114 TYR A O 1
ATOM 895 N N . GLY A 1 115 ? 7.668 -0.804 7.145 1.00 89.19 115 GLY A N 1
ATOM 896 C CA . GLY A 1 115 ? 8.631 -0.864 6.051 1.00 89.19 115 GLY A CA 1
ATOM 897 C C . GLY A 1 115 ? 9.932 -0.136 6.367 1.00 89.19 115 GLY A C 1
ATOM 898 O O . GLY A 1 115 ? 9.995 0.760 7.208 1.00 89.19 115 GLY A O 1
ATOM 899 N N . ALA A 1 116 ? 10.995 -0.553 5.685 1.00 89.88 116 ALA A N 1
ATOM 900 C CA . ALA A 1 116 ? 12.304 0.068 5.816 1.00 89.88 116 ALA A CA 1
ATOM 901 C C . ALA A 1 116 ? 12.331 1.454 5.154 1.00 89.88 116 ALA A C 1
ATOM 903 O O . ALA A 1 116 ? 11.644 1.682 4.159 1.00 89.88 116 ALA A O 1
ATOM 904 N N . TYR A 1 117 ? 13.181 2.345 5.673 1.00 91.50 117 TYR A N 1
ATOM 905 C CA . TYR A 1 117 ? 13.460 3.675 5.108 1.00 91.50 117 TYR A CA 1
ATOM 906 C C . TYR A 1 117 ? 12.276 4.654 5.108 1.00 91.50 117 TYR A C 1
ATOM 908 O O . TYR A 1 117 ? 12.305 5.669 4.411 1.00 91.50 117 TYR A O 1
ATOM 916 N N . ASN A 1 118 ? 11.230 4.372 5.890 1.00 87.62 118 ASN A N 1
ATOM 917 C CA . ASN A 1 118 ? 10.082 5.268 6.026 1.00 87.62 118 ASN A CA 1
ATOM 918 C C . ASN A 1 118 ? 10.458 6.627 6.636 1.00 87.62 118 ASN A C 1
ATOM 920 O O . ASN A 1 118 ? 9.793 7.611 6.340 1.00 87.62 118 ASN A O 1
ATOM 924 N N . ASP A 1 119 ? 11.558 6.724 7.385 1.00 88.00 119 ASP A N 1
ATOM 925 C CA . ASP A 1 119 ? 12.125 7.987 7.879 1.00 88.00 119 ASP A CA 1
ATOM 926 C C . ASP A 1 119 ? 12.481 8.976 6.753 1.00 88.00 119 ASP A C 1
ATOM 928 O O . ASP A 1 119 ? 12.506 10.183 6.972 1.00 88.00 119 ASP A O 1
ATOM 932 N N . GLN A 1 120 ? 12.706 8.484 5.530 1.00 89.44 120 GLN A N 1
ATOM 933 C CA . GLN A 1 120 ? 12.990 9.315 4.353 1.00 89.44 120 GLN A CA 1
ATOM 934 C C . GLN A 1 120 ? 11.724 9.817 3.647 1.00 89.44 120 GLN A C 1
ATOM 936 O O . GLN A 1 120 ? 11.796 10.732 2.825 1.00 89.44 120 GLN A O 1
ATOM 941 N N . ARG A 1 121 ? 10.579 9.180 3.916 1.00 88.00 121 ARG A N 1
ATOM 942 C CA . ARG A 1 121 ? 9.269 9.543 3.363 1.00 88.00 121 ARG A CA 1
ATOM 943 C C . ARG A 1 121 ? 8.483 10.407 4.343 1.00 88.00 121 ARG A C 1
ATOM 945 O O . ARG A 1 121 ? 7.881 11.376 3.913 1.00 88.00 121 ARG A O 1
ATOM 952 N N . LEU A 1 122 ? 8.509 10.045 5.622 1.00 85.19 122 LEU A N 1
ATOM 953 C CA . LEU A 1 122 ? 7.665 10.573 6.690 1.00 85.19 122 LEU A CA 1
ATOM 954 C C . LEU A 1 122 ? 8.323 11.737 7.413 1.00 85.19 122 LEU A C 1
ATOM 956 O O . LEU A 1 122 ? 8.776 11.622 8.556 1.00 85.19 122 LEU A O 1
ATOM 960 N N . THR A 1 123 ? 8.427 12.856 6.704 1.00 82.81 123 THR A N 1
ATOM 961 C CA . THR A 1 123 ? 9.138 14.045 7.189 1.00 82.81 123 THR A CA 1
ATOM 962 C C . THR A 1 123 ? 8.204 15.151 7.671 1.00 82.81 123 THR A C 1
ATOM 964 O O . THR A 1 123 ? 8.676 16.096 8.298 1.00 82.81 123 THR A O 1
ATOM 967 N N . GLY A 1 124 ? 6.897 15.044 7.407 1.00 74.81 124 GLY A N 1
ATOM 968 C CA . GLY A 1 124 ? 5.949 16.155 7.559 1.00 74.81 124 GLY A CA 1
ATOM 969 C C . GLY A 1 124 ? 5.763 16.986 6.280 1.00 74.81 124 GLY A C 1
ATOM 970 O O . GLY A 1 124 ? 4.895 17.856 6.237 1.00 74.81 124 GLY A O 1
ATOM 971 N N . ASP A 1 125 ? 6.560 16.719 5.241 1.00 71.38 125 ASP A N 1
ATOM 972 C CA . ASP A 1 125 ? 6.458 17.363 3.931 1.00 71.38 125 ASP A CA 1
ATOM 973 C C . ASP A 1 125 ? 5.714 16.459 2.930 1.00 71.38 125 ASP A C 1
ATOM 975 O O . ASP A 1 125 ? 5.541 15.260 3.157 1.00 71.38 125 ASP A O 1
ATOM 979 N N . HIS A 1 126 ? 5.289 17.027 1.794 1.00 67.44 126 HIS A N 1
ATOM 980 C CA . HIS A 1 126 ? 4.714 16.283 0.655 1.00 67.44 126 HIS A CA 1
ATOM 981 C C . HIS A 1 126 ? 3.555 15.342 1.035 1.00 67.44 126 HIS A C 1
ATOM 983 O O . HIS A 1 126 ? 3.554 14.178 0.641 1.00 67.44 126 HIS A O 1
ATOM 989 N N . GLU A 1 127 ? 2.580 15.860 1.792 1.00 67.81 127 GLU A N 1
ATOM 990 C CA . GLU A 1 127 ? 1.359 15.139 2.212 1.00 67.81 127 GLU A CA 1
ATOM 991 C C . GLU A 1 127 ? 1.627 13.928 3.126 1.00 67.81 127 GLU A C 1
ATOM 993 O O . GLU A 1 127 ? 0.831 12.996 3.201 1.00 67.81 127 GLU A O 1
ATOM 998 N N . THR A 1 128 ? 2.740 13.945 3.864 1.00 63.34 128 THR A N 1
ATOM 999 C CA . THR A 1 128 ? 3.066 12.925 4.870 1.00 63.34 128 THR A CA 1
ATOM 1000 C C . THR A 1 128 ? 3.120 13.519 6.272 1.00 63.34 128 THR A C 1
ATOM 1002 O O . THR A 1 128 ? 3.393 14.706 6.442 1.00 63.34 128 THR A O 1
ATOM 1005 N N . GLN A 1 129 ? 2.878 12.696 7.291 1.00 77.75 129 GLN A N 1
ATOM 1006 C CA . GLN A 1 129 ? 3.116 13.070 8.684 1.00 77.75 129 GLN A CA 1
ATOM 1007 C C . GLN A 1 129 ? 4.596 12.863 9.034 1.00 77.75 129 GLN A C 1
ATOM 1009 O O . GLN A 1 129 ? 5.316 12.106 8.381 1.00 77.75 129 GLN A O 1
ATOM 1014 N N . SER A 1 130 ? 5.071 13.546 10.076 1.00 79.25 130 SER A N 1
ATOM 1015 C CA . SER A 1 130 ? 6.378 13.245 10.667 1.00 79.25 130 SER A CA 1
ATOM 1016 C C . SER A 1 130 ? 6.364 11.867 11.334 1.00 79.25 130 SER A C 1
ATOM 1018 O O . SER A 1 130 ? 5.474 11.584 12.132 1.00 79.25 130 SER A O 1
ATOM 1020 N N . ILE A 1 131 ? 7.392 11.046 11.092 1.00 80.25 131 ILE A N 1
ATOM 1021 C CA . ILE A 1 131 ? 7.504 9.673 11.623 1.00 80.25 131 ILE A CA 1
ATOM 1022 C C . ILE A 1 131 ? 7.405 9.571 13.154 1.00 80.25 131 ILE A C 1
ATOM 1024 O O . ILE A 1 131 ? 7.080 8.513 13.688 1.00 80.25 131 ILE A O 1
ATOM 1028 N N . THR A 1 132 ? 7.709 10.652 13.876 1.00 79.44 132 THR A N 1
ATOM 1029 C CA . THR A 1 132 ? 7.688 10.694 15.347 1.00 79.44 132 THR A CA 1
ATOM 1030 C C . THR A 1 132 ? 6.380 11.223 15.925 1.00 79.44 132 THR A C 1
ATOM 1032 O O . THR A 1 132 ? 6.245 11.335 17.143 1.00 79.44 132 THR A O 1
ATOM 1035 N N . GLU A 1 133 ? 5.437 11.628 15.080 1.00 78.06 133 GLU A N 1
ATOM 1036 C CA . GLU A 1 133 ? 4.196 12.262 15.495 1.00 78.06 133 GLU A CA 1
ATOM 1037 C C . GLU A 1 133 ? 2.993 11.441 15.043 1.00 78.06 133 GLU A C 1
ATOM 1039 O O . GLU A 1 133 ? 2.951 10.914 13.939 1.00 78.06 133 GLU A O 1
ATOM 1044 N N . PHE A 1 134 ? 1.979 11.373 15.903 1.00 80.44 134 PHE A N 1
ATOM 1045 C CA . PHE A 1 134 ? 0.727 10.695 15.593 1.00 80.44 134 PHE A CA 1
ATOM 1046 C C . PHE A 1 134 ? -0.445 11.665 15.669 1.00 80.44 134 PHE A C 1
ATOM 1048 O O . PHE A 1 134 ? -0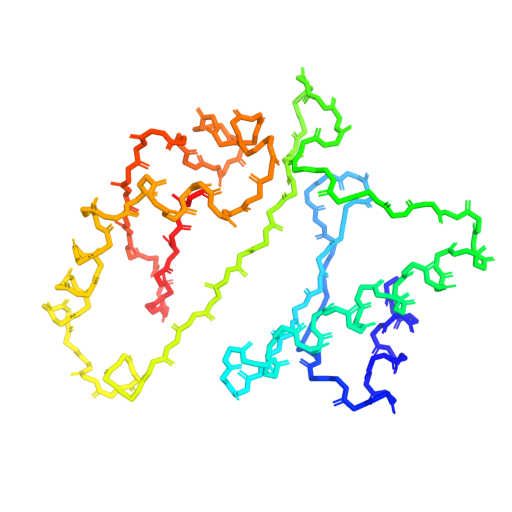.763 12.207 16.740 1.00 80.44 134 PHE A O 1
ATOM 1055 N N . SER A 1 135 ? -1.110 11.827 14.531 1.00 82.06 135 SER A N 1
ATOM 1056 C CA . SER A 1 135 ? -2.298 12.646 14.338 1.00 82.06 135 SER A CA 1
ATOM 1057 C C . SER A 1 135 ? -3.387 11.826 13.628 1.00 82.06 135 SER A C 1
ATOM 1059 O O . SER A 1 135 ? -3.118 10.816 12.982 1.00 82.06 135 SER A O 1
ATOM 1061 N N . TYR A 1 136 ? -4.644 12.228 13.801 1.00 81.44 136 TYR A N 1
ATOM 1062 C CA . TYR A 1 136 ? -5.772 11.740 13.009 1.00 81.44 136 TYR A CA 1
ATOM 1063 C C . TYR A 1 136 ? -6.764 12.887 12.821 1.00 81.44 136 TYR A C 1
ATOM 1065 O O . TYR A 1 136 ? -6.874 13.775 13.672 1.00 81.44 136 TYR A O 1
ATOM 1073 N N . GLY A 1 137 ? -7.484 12.874 11.704 1.00 74.75 137 GLY A N 1
ATOM 1074 C CA . GLY A 1 137 ? -8.415 13.932 11.329 1.00 74.75 137 GLY A CA 1
ATOM 1075 C C . GLY A 1 137 ? -9.719 13.392 10.757 1.00 74.75 137 GLY A C 1
ATOM 1076 O O . GLY A 1 137 ? -9.858 12.204 10.477 1.00 74.75 137 GLY A O 1
ATOM 1077 N N . VAL A 1 138 ? -10.689 14.292 10.595 1.00 70.50 138 VAL A N 1
ATOM 1078 C CA . VAL A 1 138 ? -11.910 14.039 9.824 1.00 70.50 138 VAL A CA 1
ATOM 1079 C C . VAL A 1 138 ? -11.826 14.887 8.563 1.00 70.50 138 VAL A C 1
ATOM 1081 O O . VAL A 1 138 ? -11.814 16.116 8.657 1.00 70.50 138 VAL A O 1
ATOM 1084 N N . LEU A 1 139 ? -11.775 14.239 7.402 1.00 54.81 139 LEU A N 1
ATOM 1085 C CA . LEU A 1 139 ? -11.941 14.891 6.105 1.00 54.81 139 LEU A CA 1
ATOM 1086 C C . LEU A 1 139 ? -13.429 14.856 5.711 1.00 54.81 139 LEU A C 1
ATOM 1088 O O . LEU A 1 139 ? -14.194 14.009 6.172 1.00 54.81 139 LEU A O 1
ATOM 1092 N N . ILE A 1 140 ? -13.878 15.863 4.965 1.00 35.12 140 ILE A N 1
ATOM 1093 C CA . ILE A 1 140 ? -15.303 16.131 4.731 1.00 35.12 140 ILE A CA 1
ATOM 1094 C C . ILE A 1 140 ? -15.851 15.145 3.671 1.00 35.12 140 ILE A C 1
ATOM 1096 O O . ILE A 1 140 ? -15.226 14.963 2.636 1.00 35.12 140 ILE A O 1
ATOM 1100 N N . GLU A 1 141 ? -17.036 14.584 3.957 1.00 29.38 141 GLU A N 1
ATOM 1101 C CA . GLU A 1 141 ? -17.947 13.709 3.169 1.00 29.38 141 GLU A CA 1
ATOM 1102 C C . GLU A 1 141 ? -17.971 12.191 3.408 1.00 29.38 141 GLU A C 1
ATOM 1104 O O . GLU A 1 141 ? -19.071 11.644 3.440 1.00 29.38 141 GLU A O 1
ATOM 1109 N N . GLU A 1 142 ? -16.889 11.514 3.769 1.00 28.42 142 GLU A N 1
ATOM 1110 C CA . GLU A 1 142 ? -16.955 10.156 4.332 1.00 28.42 142 GLU A CA 1
ATOM 1111 C C . GLU A 1 142 ? -15.876 10.047 5.405 1.00 28.42 142 GLU A C 1
ATOM 1113 O O . GLU A 1 142 ? -14.809 10.641 5.278 1.00 28.42 142 GLU A O 1
ATOM 1118 N N . LEU A 1 143 ? -16.162 9.365 6.516 1.00 33.25 143 LEU A N 1
ATOM 1119 C CA . LEU A 1 143 ? -15.256 9.287 7.665 1.00 33.25 143 LEU A CA 1
ATOM 1120 C C . LEU A 1 143 ? -14.095 8.332 7.330 1.00 33.25 143 LEU A C 1
ATOM 1122 O O . LEU A 1 143 ? -14.011 7.219 7.843 1.00 33.25 143 LEU A O 1
ATOM 1126 N N . GLN A 1 144 ? -13.233 8.758 6.410 1.00 30.97 144 GLN A N 1
ATOM 1127 C CA . GLN A 1 144 ? -11.983 8.111 6.069 1.00 30.97 144 GLN A CA 1
ATOM 1128 C C . GLN A 1 144 ? -10.974 8.535 7.133 1.00 30.97 144 GLN A C 1
ATOM 1130 O O . GLN A 1 144 ? -10.532 9.682 7.193 1.00 30.97 144 GLN A O 1
ATOM 1135 N N . LEU A 1 145 ? -10.691 7.613 8.050 1.00 40.38 145 LEU A N 1
ATOM 1136 C CA . LEU A 1 145 ? -9.624 7.778 9.026 1.00 40.38 145 LEU A CA 1
ATOM 1137 C C . LEU A 1 145 ? -8.304 7.566 8.302 1.00 40.38 145 LEU A C 1
ATOM 1139 O O . LEU A 1 145 ? -7.828 6.442 8.157 1.00 40.38 145 LEU A O 1
ATOM 1143 N N . GLU A 1 146 ? -7.751 8.665 7.811 1.00 43.34 146 GLU A N 1
ATOM 1144 C CA . GLU A 1 146 ? -6.406 8.685 7.276 1.00 43.34 146 GLU A CA 1
ATOM 1145 C C . GLU A 1 146 ? -5.433 8.668 8.455 1.00 43.34 146 GLU A C 1
ATOM 1147 O O . GLU A 1 146 ? -5.262 9.650 9.180 1.00 43.34 146 GLU A O 1
ATOM 1152 N N . PHE A 1 147 ? -4.832 7.504 8.689 1.00 46.62 147 PHE A N 1
ATOM 1153 C CA . PHE A 1 147 ? -3.617 7.430 9.479 1.00 46.62 147 PHE A CA 1
ATOM 1154 C C . PHE A 1 147 ? -2.514 7.974 8.587 1.00 46.62 147 PHE A C 1
ATOM 1156 O O . PHE A 1 147 ? -1.949 7.235 7.781 1.00 46.62 147 PHE A O 1
ATOM 1163 N N . GLN A 1 148 ? -2.251 9.273 8.700 1.00 39.28 148 GLN A N 1
ATOM 1164 C CA . GLN A 1 148 ? -1.026 9.842 8.165 1.00 39.28 148 GLN A CA 1
ATOM 1165 C C . GLN A 1 148 ? 0.096 9.315 9.066 1.00 39.28 148 GLN A C 1
ATOM 1167 O O . GLN A 1 148 ? 0.418 9.902 10.095 1.00 39.28 148 GLN A O 1
ATOM 1172 N N . LEU A 1 149 ? 0.560 8.103 8.753 1.00 36.09 149 LEU A N 1
ATOM 1173 C CA . LEU A 1 149 ? 1.824 7.561 9.224 1.00 36.09 149 LEU A CA 1
ATOM 1174 C C . LEU A 1 149 ? 2.817 7.684 8.089 1.00 36.09 149 LEU A C 1
ATOM 1176 O O . LEU A 1 149 ? 2.743 6.959 7.057 1.00 36.09 149 LEU A O 1
#